Protein AF-A0A1M7T7A2-F1 (afdb_monomer_lite)

Secondary structure (DSSP, 8-state):
-------------TTTTS-HHHHHHHHHHHHHHHHHHHHHHHHHHHHHHHTT-SEEE-SS-EEE----------HHHHHHHHGGGGGGS---------------------

Foldseek 3Di:
DDDDDDDDDDPDPPCNVPDPVSVLVVVLVVVVVVVVVVVVVVVVVVVCVVVVHAWDDDPPDIDGDDDDDDDDDPVVVVCVVCPPVVVVVDDDDDDDDDDRDDDDDDPPDD

Organism: NCBI:txid1437360

Radius of gyration: 23.23 Å; chains: 1; bounding box: 54×46×60 Å

pLDDT: mean 81.9, std 14.77, range [36.59, 95.81]

Sequence (110 aa):
MAQADNPSTTSPSRFHNVSDVALADLLGQADALLKGAEAECKLLKDEFKNRGLVEVSGDRFTVTATEQIAGRLDSKAVKEYLGESYRRFETAVVSTVIRIKAVQRFASAA

Structure (mmCIF, N/CA/C/O backbone):
data_AF-A0A1M7T7A2-F1
#
_entry.id   AF-A0A1M7T7A2-F1
#
loop_
_atom_site.group_PDB
_atom_site.id
_atom_site.type_symbol
_atom_site.label_atom_id
_atom_site.label_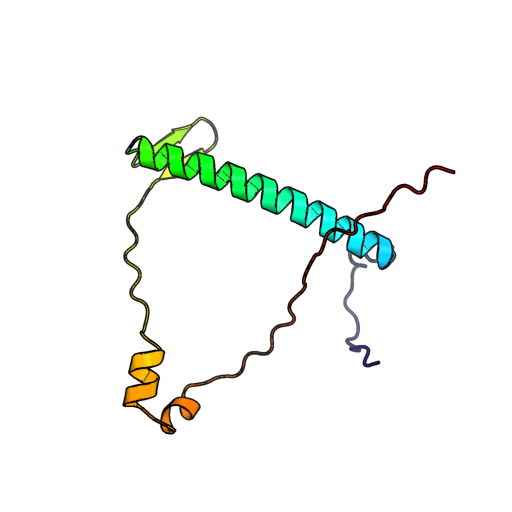alt_id
_atom_site.label_comp_id
_atom_site.label_asym_id
_atom_site.label_entity_id
_atom_site.label_seq_id
_atom_site.pdbx_PDB_ins_code
_atom_site.Cartn_x
_atom_site.Cartn_y
_atom_site.Cartn_z
_atom_site.occupancy
_atom_site.B_iso_or_equiv
_atom_site.auth_seq_id
_atom_site.auth_comp_id
_atom_site.auth_asym_id
_atom_site.auth_atom_id
_atom_site.pdbx_PDB_model_num
ATOM 1 N N . MET A 1 1 ? 33.137 -6.476 2.091 1.00 36.59 1 MET A N 1
ATOM 2 C CA . MET A 1 1 ? 31.921 -6.787 1.312 1.00 36.59 1 MET A CA 1
ATOM 3 C C . MET A 1 1 ? 31.546 -8.214 1.665 1.00 36.59 1 MET A C 1
ATOM 5 O O . MET A 1 1 ? 32.372 -9.086 1.446 1.00 36.59 1 MET A O 1
ATOM 9 N N . ALA A 1 2 ? 30.421 -8.439 2.345 1.00 42.53 2 ALA A N 1
ATOM 10 C CA . ALA A 1 2 ? 30.040 -9.772 2.813 1.00 42.53 2 ALA A CA 1
ATOM 11 C C . ALA A 1 2 ? 28.986 -10.348 1.861 1.00 42.53 2 ALA A C 1
ATOM 13 O O . ALA A 1 2 ? 27.859 -9.861 1.817 1.00 42.53 2 ALA A O 1
ATOM 14 N N . GLN A 1 3 ? 29.393 -11.331 1.064 1.00 44.03 3 GLN A N 1
ATOM 15 C CA . GLN A 1 3 ? 28.526 -12.120 0.198 1.00 44.03 3 GLN A CA 1
ATOM 16 C C . GLN A 1 3 ? 27.980 -13.280 1.039 1.00 44.03 3 GLN A C 1
ATOM 18 O O . GLN A 1 3 ? 28.754 -13.988 1.680 1.00 44.03 3 GLN A O 1
ATOM 23 N N . ALA A 1 4 ? 26.656 -13.421 1.110 1.00 47.66 4 ALA A N 1
ATOM 24 C CA . ALA A 1 4 ? 26.021 -14.530 1.812 1.00 47.66 4 ALA A CA 1
ATOM 25 C C . ALA A 1 4 ? 26.099 -15.783 0.933 1.00 47.66 4 ALA A C 1
ATOM 27 O O . ALA A 1 4 ? 25.513 -15.822 -0.148 1.00 47.66 4 ALA A O 1
ATOM 28 N N . ASP A 1 5 ? 26.844 -16.777 1.402 1.00 51.34 5 ASP A N 1
ATOM 29 C CA . ASP A 1 5 ? 26.985 -18.088 0.780 1.00 51.34 5 ASP A CA 1
ATOM 30 C C . ASP A 1 5 ? 25.859 -19.000 1.295 1.00 51.34 5 ASP A C 1
ATOM 32 O O . ASP A 1 5 ? 25.744 -19.220 2.500 1.00 51.34 5 ASP A O 1
ATOM 36 N N . ASN A 1 6 ? 24.992 -19.487 0.407 1.00 60.28 6 ASN A N 1
ATOM 37 C CA . ASN A 1 6 ? 24.002 -20.522 0.719 1.00 60.28 6 ASN A CA 1
ATOM 38 C C . ASN A 1 6 ? 23.920 -21.500 -0.468 1.00 60.28 6 ASN A C 1
ATOM 40 O O . ASN A 1 6 ? 23.483 -21.094 -1.551 1.00 60.28 6 ASN A O 1
ATOM 44 N N . PRO A 1 7 ? 24.316 -22.777 -0.301 1.00 50.97 7 PRO A N 1
ATOM 45 C CA . PRO A 1 7 ? 24.384 -23.727 -1.404 1.00 50.97 7 PRO A CA 1
ATOM 46 C C . PRO A 1 7 ? 23.032 -24.398 -1.725 1.00 50.97 7 PRO A C 1
ATOM 48 O O . PRO A 1 7 ? 22.472 -25.149 -0.933 1.00 50.97 7 PRO A O 1
ATOM 51 N N . SER A 1 8 ? 22.590 -24.168 -2.963 1.00 51.09 8 SER A N 1
ATOM 52 C CA . SER A 1 8 ? 22.129 -25.175 -3.937 1.00 51.09 8 SER A CA 1
ATOM 53 C C . SER A 1 8 ? 20.866 -26.009 -3.662 1.00 51.09 8 SER A C 1
ATOM 55 O O . SER A 1 8 ? 20.921 -27.174 -3.279 1.00 51.09 8 SER A O 1
ATOM 57 N N . THR A 1 9 ? 19.724 -25.477 -4.100 1.00 53.91 9 THR A N 1
ATOM 58 C CA . THR A 1 9 ? 18.707 -26.228 -4.875 1.00 53.91 9 THR A CA 1
ATOM 59 C C . THR A 1 9 ? 17.985 -25.225 -5.770 1.00 53.91 9 THR A C 1
ATOM 61 O O . THR A 1 9 ? 16.861 -24.804 -5.515 1.00 53.91 9 THR A O 1
ATOM 64 N N . THR A 1 10 ? 18.686 -24.738 -6.792 1.00 54.97 10 THR A N 1
ATOM 65 C CA . THR A 1 10 ? 18.262 -23.530 -7.502 1.00 54.97 10 THR A CA 1
ATOM 66 C C . THR A 1 10 ? 17.992 -23.888 -8.951 1.00 54.97 10 THR A C 1
ATOM 68 O O . THR A 1 10 ? 18.889 -23.832 -9.790 1.00 54.97 10 THR A O 1
ATOM 71 N N . SER A 1 11 ? 16.736 -24.222 -9.276 1.00 56.62 11 SER A N 1
ATOM 72 C CA . SER A 1 11 ? 16.232 -23.839 -10.598 1.00 56.62 11 SER A CA 1
ATOM 73 C C . SER A 1 11 ? 16.625 -22.374 -10.777 1.00 56.62 11 SER A C 1
ATOM 75 O O . SER A 1 11 ? 16.310 -21.580 -9.884 1.00 56.62 11 SER A O 1
ATOM 77 N N . PRO A 1 12 ? 17.390 -22.015 -11.821 1.00 73.06 12 PRO A N 1
ATOM 78 C CA . PRO A 1 12 ? 17.913 -20.668 -11.926 1.00 73.06 12 PRO A CA 1
ATOM 79 C C . PRO A 1 12 ? 16.728 -19.706 -11.851 1.00 73.06 12 PRO A C 1
ATOM 81 O O . PRO A 1 12 ? 15.748 -19.869 -12.581 1.00 73.06 12 PRO A O 1
ATOM 84 N N . SER A 1 13 ? 16.779 -18.767 -10.897 1.00 81.00 13 SER A N 1
ATOM 85 C CA . SER A 1 13 ? 15.739 -17.746 -10.727 1.00 81.00 13 SER A CA 1
ATOM 86 C C . SER A 1 13 ? 15.378 -17.180 -12.096 1.00 81.00 13 SER A C 1
ATOM 88 O O . SER A 1 13 ? 16.260 -17.005 -12.935 1.00 81.00 13 SER A O 1
ATOM 90 N N . ARG A 1 14 ? 14.113 -16.828 -12.343 1.00 85.31 14 ARG A N 1
ATOM 91 C CA . ARG A 1 14 ? 13.717 -16.166 -13.601 1.00 85.31 14 ARG A CA 1
ATOM 92 C C . ARG A 1 14 ? 14.608 -14.956 -13.935 1.00 85.31 14 ARG A C 1
ATOM 94 O O . ARG A 1 14 ? 14.754 -14.610 -15.101 1.00 85.31 14 ARG A O 1
ATOM 101 N N . PHE A 1 15 ? 15.223 -14.349 -12.921 1.00 87.38 15 PHE A N 1
ATOM 102 C CA . PHE A 1 15 ? 16.082 -13.176 -13.038 1.00 87.38 15 PHE A CA 1
ATOM 103 C C . PHE A 1 15 ? 17.591 -13.486 -13.019 1.00 87.38 15 PHE A C 1
ATOM 105 O O . PHE A 1 15 ? 18.385 -12.560 -12.941 1.00 87.38 15 PHE A O 1
ATOM 112 N N . HIS A 1 16 ? 18.015 -14.754 -13.099 1.00 85.38 16 HIS A N 1
ATOM 113 C CA . HIS A 1 16 ? 19.434 -15.143 -12.998 1.00 85.38 16 HIS A CA 1
ATOM 114 C C . HIS A 1 16 ? 20.343 -14.524 -14.073 1.00 85.38 16 HIS A C 1
ATOM 116 O O . HIS A 1 16 ? 21.526 -14.331 -13.820 1.00 85.38 16 HIS A O 1
ATOM 122 N N . ASN A 1 17 ? 19.793 -14.207 -15.250 1.00 88.00 17 ASN A N 1
ATOM 123 C CA . ASN A 1 17 ? 20.519 -13.577 -16.362 1.00 88.00 17 ASN A CA 1
ATOM 124 C C . ASN A 1 17 ? 20.298 -12.061 -16.446 1.00 88.00 17 ASN A C 1
ATOM 126 O O . ASN A 1 17 ? 20.661 -11.434 -17.440 1.00 88.00 17 ASN A O 1
ATOM 130 N N . VAL A 1 18 ? 19.646 -11.465 -15.450 1.00 88.25 18 VAL A N 1
ATOM 131 C CA . VAL A 1 18 ? 19.410 -10.023 -15.410 1.00 88.25 18 VAL A CA 1
ATOM 132 C C . VAL A 1 18 ? 20.605 -9.373 -14.721 1.00 88.25 18 VAL A C 1
ATOM 134 O O . VAL A 1 18 ? 20.968 -9.767 -13.618 1.00 88.25 18 VAL A O 1
ATOM 137 N N . SER A 1 19 ? 21.222 -8.382 -15.368 1.00 91.31 19 SER A N 1
ATOM 138 C CA . SER A 1 19 ? 22.298 -7.604 -14.744 1.00 91.31 19 SER A CA 1
ATOM 139 C C . SER A 1 19 ? 21.771 -6.793 -13.560 1.00 91.31 19 SER A C 1
ATOM 141 O O . SER A 1 19 ? 20.608 -6.399 -13.555 1.00 91.31 19 SER A O 1
ATOM 143 N N . ASP A 1 20 ? 22.622 -6.466 -12.589 1.00 91.00 20 ASP A N 1
ATOM 144 C CA . ASP A 1 20 ? 22.207 -5.711 -11.395 1.00 91.00 20 ASP A CA 1
ATOM 145 C C . ASP A 1 20 ? 21.512 -4.383 -11.739 1.00 91.00 20 ASP A C 1
ATOM 147 O O . ASP A 1 20 ? 20.520 -4.004 -11.115 1.00 91.00 20 ASP A O 1
ATOM 151 N N . VAL A 1 21 ? 21.997 -3.695 -12.779 1.00 89.94 21 VAL A N 1
ATOM 152 C CA . VAL A 1 21 ? 21.398 -2.446 -13.276 1.00 89.94 21 VAL A CA 1
ATOM 153 C C . VAL A 1 21 ? 20.010 -2.705 -13.859 1.00 89.94 21 VAL A C 1
ATOM 155 O O . VAL A 1 21 ? 19.055 -2.026 -13.492 1.00 89.94 21 VAL A O 1
ATOM 158 N N . ALA A 1 22 ? 19.871 -3.727 -14.710 1.00 90.12 22 ALA A N 1
ATOM 159 C CA . ALA A 1 22 ? 18.577 -4.097 -15.272 1.00 90.12 22 ALA A CA 1
ATOM 160 C C . ALA A 1 22 ? 17.606 -4.587 -14.186 1.00 90.12 22 ALA A C 1
ATOM 162 O O . ALA A 1 22 ? 16.410 -4.327 -14.272 1.00 90.12 22 ALA A O 1
ATOM 163 N N . LEU A 1 23 ? 18.104 -5.247 -13.137 1.00 92.38 23 LEU A N 1
ATOM 164 C CA . LEU A 1 23 ? 17.300 -5.682 -12.000 1.00 92.38 23 LEU A CA 1
ATOM 165 C C . LEU A 1 23 ? 16.769 -4.480 -11.213 1.00 92.38 23 LEU A C 1
ATOM 167 O O . LEU A 1 23 ? 15.595 -4.471 -10.848 1.00 92.38 23 LEU A O 1
ATOM 171 N N . ALA A 1 24 ? 17.596 -3.455 -10.992 1.00 90.50 24 ALA A N 1
ATOM 172 C CA . ALA A 1 24 ? 17.174 -2.215 -10.347 1.00 90.50 24 ALA A CA 1
ATOM 173 C C . ALA A 1 24 ? 16.113 -1.466 -11.171 1.00 90.50 24 ALA A C 1
ATOM 175 O O . ALA A 1 24 ? 15.115 -1.016 -10.608 1.00 90.50 24 ALA A O 1
ATOM 176 N N . ASP A 1 25 ? 16.286 -1.382 -12.494 1.00 90.94 25 ASP A N 1
ATOM 177 C CA . ASP A 1 25 ? 15.309 -0.753 -13.389 1.00 90.94 25 ASP A CA 1
ATOM 178 C C . ASP A 1 25 ? 13.987 -1.535 -13.428 1.00 90.94 25 ASP A C 1
ATOM 180 O O . ASP A 1 25 ? 12.916 -0.940 -13.298 1.00 90.94 25 ASP A O 1
ATOM 184 N N . LEU A 1 26 ? 14.039 -2.868 -13.539 1.00 91.69 26 LEU A N 1
ATOM 185 C CA . LEU A 1 26 ? 12.850 -3.727 -13.495 1.00 91.69 26 LEU A CA 1
ATOM 186 C C . LEU A 1 26 ? 12.108 -3.594 -12.163 1.00 91.69 26 LEU A C 1
ATOM 188 O O . LEU A 1 26 ? 10.880 -3.500 -12.143 1.00 91.69 26 LEU A O 1
ATOM 192 N N . LEU A 1 27 ? 12.847 -3.552 -11.053 1.00 92.00 27 LEU A N 1
ATOM 193 C CA . LEU A 1 27 ? 12.273 -3.349 -9.730 1.00 92.00 27 LEU A CA 1
ATOM 194 C C . LEU A 1 27 ? 11.619 -1.964 -9.616 1.00 92.00 27 LEU A C 1
ATOM 196 O O . LEU A 1 27 ? 10.508 -1.854 -9.101 1.00 92.00 27 LEU A O 1
ATOM 200 N N . GLY A 1 28 ? 12.272 -0.921 -10.134 1.00 91.56 28 GLY A N 1
ATOM 201 C CA . GLY A 1 28 ? 11.725 0.434 -10.168 1.00 91.56 28 GLY A CA 1
ATOM 202 C C . GLY A 1 28 ? 10.447 0.547 -11.002 1.00 91.56 28 GLY A C 1
ATOM 203 O O . GLY A 1 28 ? 9.491 1.191 -10.575 1.00 91.56 28 GLY A O 1
ATOM 204 N N . GLN A 1 29 ? 10.397 -0.117 -12.158 1.00 91.44 29 GLN A N 1
ATOM 205 C CA . GLN A 1 29 ? 9.205 -0.155 -13.011 1.00 91.44 29 GLN A CA 1
ATOM 206 C C . GLN A 1 29 ? 8.038 -0.875 -12.329 1.00 91.44 29 GLN A C 1
ATOM 208 O O . GLN A 1 29 ? 6.919 -0.363 -12.323 1.00 91.44 29 GLN A O 1
ATOM 213 N N . ALA A 1 30 ? 8.296 -2.037 -11.722 1.00 92.81 30 ALA A N 1
ATOM 214 C CA . ALA A 1 30 ? 7.275 -2.788 -11.000 1.00 92.81 30 ALA A CA 1
ATOM 215 C C . ALA A 1 30 ? 6.721 -2.001 -9.798 1.00 92.81 30 ALA A C 1
ATOM 217 O O . ALA A 1 30 ? 5.507 -1.967 -9.600 1.00 92.81 30 ALA A O 1
ATOM 218 N N . ASP A 1 31 ? 7.584 -1.323 -9.034 1.00 92.38 31 ASP A N 1
ATOM 219 C CA . ASP A 1 31 ? 7.182 -0.459 -7.914 1.00 92.38 31 ASP A CA 1
ATOM 220 C C . ASP A 1 31 ? 6.341 0.741 -8.372 1.00 92.38 31 ASP A C 1
ATOM 222 O O . ASP A 1 31 ? 5.327 1.056 -7.750 1.00 92.38 31 ASP A O 1
ATOM 226 N N . ALA A 1 32 ? 6.705 1.381 -9.487 1.00 91.62 32 ALA A N 1
ATOM 227 C CA . ALA A 1 32 ? 5.930 2.488 -10.040 1.00 91.62 32 ALA A CA 1
ATOM 228 C C . ALA A 1 32 ? 4.518 2.050 -10.467 1.00 91.62 32 ALA A C 1
ATOM 230 O O . ALA A 1 32 ? 3.541 2.740 -10.167 1.00 91.62 32 ALA A O 1
ATOM 231 N N . LEU A 1 33 ? 4.401 0.888 -11.121 1.00 93.50 33 LEU A N 1
ATOM 232 C CA . LEU A 1 33 ? 3.110 0.308 -11.501 1.00 93.50 33 LEU A CA 1
ATOM 233 C C . LEU A 1 33 ? 2.267 -0.048 -10.276 1.00 93.50 33 LEU A C 1
ATOM 235 O O . LEU A 1 33 ? 1.082 0.284 -10.237 1.00 93.50 33 LEU A O 1
ATOM 239 N N . LEU A 1 34 ? 2.879 -0.681 -9.270 1.00 93.12 34 LEU A N 1
ATOM 240 C CA . LEU A 1 34 ? 2.209 -1.029 -8.021 1.00 93.12 34 LEU A CA 1
ATOM 241 C C . LEU A 1 34 ? 1.642 0.222 -7.347 1.00 93.12 34 LEU A C 1
ATOM 243 O O . LEU A 1 34 ? 0.450 0.266 -7.067 1.00 93.12 34 LEU A O 1
ATOM 247 N N . LYS A 1 35 ? 2.457 1.267 -7.174 1.00 91.62 35 LYS A N 1
ATOM 248 C CA . LYS A 1 35 ? 2.019 2.526 -6.554 1.00 91.62 35 LYS A CA 1
ATOM 249 C C . LYS A 1 35 ? 0.882 3.193 -7.321 1.00 91.62 35 LYS A C 1
ATOM 251 O O . LYS A 1 35 ? -0.037 3.723 -6.699 1.00 91.62 35 LYS A O 1
ATOM 256 N N . GLY A 1 36 ? 0.930 3.165 -8.654 1.00 90.38 36 GLY A N 1
ATOM 257 C CA . GLY A 1 36 ? -0.157 3.666 -9.496 1.00 90.38 36 GLY A CA 1
ATOM 258 C C . GLY A 1 36 ? -1.461 2.899 -9.263 1.00 90.38 36 GLY A C 1
ATOM 259 O O . GLY A 1 36 ? -2.491 3.503 -8.969 1.00 90.38 36 GLY A O 1
ATOM 260 N N . ALA A 1 37 ? -1.397 1.567 -9.306 1.00 94.00 37 ALA A N 1
ATOM 261 C CA . ALA A 1 37 ? -2.552 0.702 -9.079 1.00 94.00 37 ALA A CA 1
ATOM 262 C C . ALA A 1 37 ? -3.099 0.801 -7.643 1.00 94.00 37 ALA A C 1
ATOM 264 O O . ALA A 1 37 ? -4.312 0.799 -7.439 1.00 94.00 37 ALA A O 1
ATOM 265 N N . GLU A 1 38 ? -2.232 0.922 -6.635 1.00 94.62 38 GLU A N 1
ATOM 266 C CA . GLU A 1 38 ? -2.629 1.137 -5.241 1.00 94.62 38 GLU A CA 1
ATOM 267 C C . GLU A 1 38 ? -3.348 2.477 -5.056 1.00 94.62 38 GLU A C 1
ATOM 269 O O . GLU A 1 38 ? -4.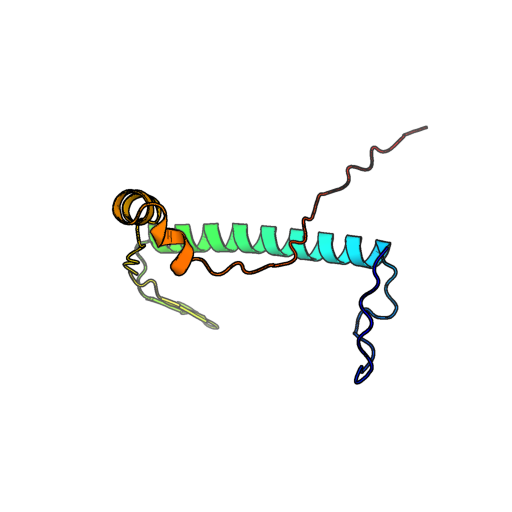358 2.537 -4.349 1.00 94.62 38 GLU A O 1
ATOM 274 N N . ALA A 1 39 ? -2.869 3.542 -5.708 1.00 93.81 39 ALA A N 1
ATOM 275 C CA . ALA A 1 39 ? -3.518 4.848 -5.675 1.00 93.81 39 ALA A CA 1
ATOM 276 C C . ALA A 1 39 ? -4.911 4.804 -6.320 1.00 93.81 39 ALA A C 1
ATOM 278 O O . ALA A 1 39 ? -5.873 5.294 -5.729 1.00 93.81 39 ALA A O 1
ATOM 279 N N . GLU A 1 40 ? -5.045 4.164 -7.481 1.00 95.06 40 GLU A N 1
ATOM 280 C CA . GLU A 1 40 ? -6.339 3.993 -8.150 1.00 95.06 40 GLU A CA 1
ATOM 281 C C . GLU A 1 40 ? -7.303 3.138 -7.314 1.00 95.06 40 GLU A C 1
ATOM 283 O O . GLU A 1 40 ? -8.443 3.531 -7.064 1.00 95.06 40 GLU A O 1
ATOM 288 N N . CYS A 1 41 ? -6.829 2.009 -6.782 1.00 94.31 41 CYS A N 1
ATOM 289 C CA . CYS A 1 41 ? -7.606 1.140 -5.901 1.00 94.31 41 CYS A CA 1
ATOM 290 C C . CYS A 1 41 ? -8.091 1.882 -4.648 1.00 94.31 41 CYS A C 1
ATOM 292 O O . CYS A 1 41 ? -9.216 1.668 -4.190 1.00 94.31 41 CYS A O 1
ATOM 294 N N . LYS A 1 42 ? -7.268 2.784 -4.098 1.00 94.56 42 LYS A N 1
ATOM 295 C CA . LYS A 1 42 ? -7.670 3.647 -2.988 1.00 94.56 42 LYS A CA 1
ATOM 296 C C . LYS A 1 42 ? -8.821 4.572 -3.388 1.00 94.56 42 LYS A C 1
ATOM 298 O O . LYS A 1 42 ? -9.819 4.592 -2.676 1.00 94.56 42 LYS A O 1
ATOM 303 N N . LEU A 1 43 ? -8.721 5.265 -4.524 1.00 95.75 43 LEU A N 1
ATOM 304 C CA . LEU A 1 43 ? -9.791 6.144 -5.015 1.00 95.75 43 LEU A CA 1
ATOM 305 C C . LEU A 1 43 ? -11.107 5.379 -5.226 1.00 95.75 43 LEU A C 1
ATOM 307 O O . LEU A 1 43 ? -12.163 5.849 -4.813 1.00 95.75 43 LEU A O 1
ATOM 311 N N . LEU A 1 44 ? -11.044 4.171 -5.794 1.00 95.81 44 LEU A N 1
ATOM 312 C CA . LEU A 1 44 ? -12.220 3.316 -5.986 1.00 95.81 44 LEU A CA 1
ATOM 313 C C . LEU A 1 44 ? -12.854 2.885 -4.657 1.00 95.81 44 LEU A C 1
ATOM 315 O O . LEU A 1 44 ? -14.076 2.901 -4.521 1.00 95.81 44 LEU A O 1
ATOM 319 N N . LYS A 1 45 ? -12.041 2.519 -3.659 1.00 94.38 45 LYS A N 1
ATOM 320 C CA . LYS A 1 45 ? -12.530 2.176 -2.313 1.00 94.38 45 LYS A CA 1
ATOM 321 C C . LYS A 1 45 ? -13.135 3.379 -1.599 1.00 94.38 45 LYS A C 1
ATOM 323 O O . LYS A 1 45 ? -14.136 3.220 -0.905 1.00 94.38 45 LYS A O 1
ATOM 328 N N . ASP A 1 46 ? -12.526 4.551 -1.738 1.00 94.50 46 ASP A N 1
ATOM 329 C CA . ASP A 1 46 ? -13.032 5.781 -1.134 1.00 94.50 46 ASP A CA 1
ATOM 330 C C . ASP A 1 46 ? -14.388 6.153 -1.747 1.00 94.50 46 ASP A C 1
ATOM 332 O O . ASP A 1 46 ? -15.330 6.428 -1.009 1.00 94.50 46 ASP A O 1
ATOM 336 N N . GLU A 1 47 ? -14.542 6.027 -3.066 1.00 95.06 47 GLU A N 1
ATOM 337 C CA . GLU A 1 47 ? -15.833 6.200 -3.738 1.00 95.06 47 GLU A CA 1
ATOM 338 C C . GLU A 1 47 ? -16.862 5.135 -3.312 1.00 95.06 47 GLU A C 1
ATOM 340 O O . GLU A 1 47 ? -18.018 5.464 -3.048 1.00 95.06 47 GLU A O 1
ATOM 345 N N . PHE A 1 48 ? -16.460 3.865 -3.173 1.00 94.19 48 PHE A N 1
ATOM 346 C CA . PHE A 1 48 ? -17.341 2.788 -2.694 1.00 94.19 48 PHE A CA 1
ATOM 347 C C . PHE A 1 48 ? -17.907 3.090 -1.298 1.00 94.19 48 PHE A C 1
ATOM 349 O O . PHE A 1 48 ? -19.103 2.920 -1.055 1.00 94.19 48 PHE A O 1
ATOM 356 N N . LYS A 1 49 ? -17.062 3.609 -0.397 1.00 93.00 49 LYS A N 1
ATOM 357 C CA . LYS A 1 49 ? -17.471 4.061 0.941 1.00 93.00 49 LYS A CA 1
ATOM 358 C C . LYS A 1 49 ? -18.326 5.321 0.893 1.00 93.00 49 LYS A C 1
ATOM 360 O O . LYS A 1 49 ? -19.311 5.399 1.617 1.00 93.00 49 LYS A O 1
ATOM 365 N N . ASN A 1 50 ? -17.971 6.293 0.052 1.00 93.44 50 ASN A N 1
ATOM 366 C CA . ASN A 1 50 ? -18.718 7.543 -0.108 1.00 93.44 50 ASN A CA 1
ATOM 367 C C . ASN A 1 50 ? -20.157 7.284 -0.582 1.00 93.44 50 ASN A C 1
ATOM 369 O O . ASN A 1 50 ? -21.093 7.956 -0.163 1.00 93.44 50 ASN A O 1
ATOM 373 N N . ARG A 1 51 ? -20.348 6.243 -1.398 1.00 93.94 51 ARG A N 1
ATOM 374 C CA . ARG A 1 51 ? -21.669 5.757 -1.820 1.00 93.94 51 ARG A CA 1
ATOM 375 C C . ARG A 1 51 ? -22.427 4.974 -0.743 1.00 93.94 51 ARG A C 1
ATOM 377 O O . ARG A 1 51 ? -23.563 4.581 -0.989 1.00 93.94 51 ARG A O 1
ATOM 384 N N . GLY A 1 52 ? -21.822 4.716 0.417 1.00 90.44 52 GLY A N 1
ATOM 385 C CA . GLY A 1 52 ? -22.435 3.953 1.506 1.00 90.44 52 GLY A CA 1
ATOM 386 C C . GLY A 1 52 ? -22.700 2.486 1.158 1.00 90.44 52 GLY A C 1
ATOM 387 O O . GLY A 1 52 ? -23.623 1.886 1.702 1.00 90.44 52 GLY A O 1
ATOM 388 N N . LEU A 1 53 ? -21.935 1.911 0.224 1.00 92.38 53 LEU A N 1
ATOM 389 C CA . LEU A 1 53 ? -22.132 0.534 -0.218 1.00 92.38 53 LEU A CA 1
ATOM 390 C C . LEU A 1 53 ? -21.583 -0.446 0.826 1.00 92.38 53 LEU A C 1
ATOM 392 O O . LEU A 1 53 ? -20.470 -0.278 1.324 1.00 92.38 53 LEU A O 1
ATOM 396 N N . VAL A 1 54 ? -22.365 -1.484 1.128 1.00 90.38 54 VAL A N 1
ATOM 397 C CA . VAL A 1 54 ? -21.997 -2.532 2.096 1.00 90.38 54 VAL A CA 1
ATOM 398 C C . VAL A 1 54 ? -21.574 -3.809 1.383 1.00 90.38 54 VAL A C 1
ATOM 400 O O . VAL A 1 54 ? -20.541 -4.370 1.719 1.00 90.38 54 VAL A O 1
ATOM 403 N N . GLU A 1 55 ? -22.314 -4.249 0.369 1.00 93.56 55 GLU A N 1
ATOM 404 C CA . GLU A 1 55 ? -21.954 -5.405 -0.451 1.00 93.56 55 GLU A CA 1
ATOM 405 C C . GLU A 1 55 ? -22.498 -5.229 -1.867 1.00 93.56 55 GLU A C 1
ATOM 407 O O . GLU A 1 55 ? -23.673 -4.909 -2.046 1.00 93.56 55 GLU A O 1
ATOM 412 N N . VAL A 1 56 ? -21.640 -5.407 -2.873 1.00 94.00 56 VAL A N 1
ATOM 413 C CA . VAL A 1 56 ? -22.026 -5.347 -4.288 1.00 94.00 56 VAL A CA 1
ATOM 414 C C . VAL A 1 56 ? -21.265 -6.406 -5.077 1.00 94.00 56 VAL A C 1
ATOM 416 O O . VAL A 1 56 ? -20.033 -6.460 -5.038 1.00 94.00 56 VAL A O 1
ATOM 419 N N . SER A 1 57 ? -21.998 -7.214 -5.840 1.00 95.06 57 SER A N 1
ATOM 420 C CA . SER A 1 57 ? -21.448 -8.181 -6.791 1.00 95.06 57 SER A CA 1
ATOM 421 C C . SER A 1 57 ? -21.470 -7.622 -8.213 1.00 95.06 57 SER A C 1
ATOM 423 O O . SER A 1 57 ? -22.504 -7.159 -8.688 1.00 95.06 57 SER A O 1
ATOM 425 N N . GLY A 1 58 ? -20.330 -7.684 -8.897 1.00 92.62 58 GLY A N 1
ATOM 426 C CA . GLY A 1 58 ? -20.223 -7.533 -10.349 1.00 92.62 58 GLY A CA 1
ATOM 427 C C . GLY A 1 58 ? -19.972 -8.881 -11.033 1.00 92.62 58 GLY A C 1
ATOM 428 O O . GLY A 1 58 ? -19.899 -9.916 -10.375 1.00 92.62 58 GLY A O 1
ATOM 429 N N . ASP A 1 59 ? -19.755 -8.872 -12.349 1.00 92.25 59 ASP A N 1
ATOM 430 C CA . ASP A 1 59 ? -19.612 -10.099 -13.157 1.00 92.25 59 ASP A CA 1
ATOM 431 C C . ASP A 1 59 ? -18.419 -10.991 -12.776 1.00 92.25 59 ASP A C 1
ATOM 433 O O . ASP A 1 59 ? -18.406 -12.184 -13.071 1.00 92.25 59 ASP A O 1
ATOM 437 N N . ARG A 1 60 ? -17.379 -10.415 -12.161 1.00 94.88 60 ARG A N 1
ATOM 438 C CA . ARG A 1 60 ? -16.131 -11.127 -11.825 1.00 94.88 60 ARG A CA 1
ATOM 439 C C . ARG A 1 60 ? -15.761 -11.085 -10.347 1.00 94.88 60 ARG A C 1
ATOM 441 O O . ARG A 1 60 ? -14.973 -11.915 -9.907 1.00 94.88 60 ARG A O 1
ATOM 448 N N . PHE A 1 61 ? -16.284 -10.121 -9.593 1.00 93.25 61 PHE A N 1
ATOM 449 C CA . PHE A 1 61 ? -15.857 -9.851 -8.221 1.00 93.25 61 PHE A CA 1
ATOM 450 C C . PHE A 1 61 ? -17.032 -9.375 -7.372 1.00 93.25 61 PHE A C 1
ATOM 452 O O . PHE A 1 61 ? -17.892 -8.645 -7.859 1.00 93.25 61 PHE A O 1
ATOM 459 N N . THR A 1 62 ? -17.022 -9.742 -6.093 1.00 93.25 62 THR A N 1
ATOM 460 C CA . THR A 1 62 ? -17.911 -9.178 -5.069 1.00 93.25 62 THR A CA 1
ATOM 461 C C . THR A 1 62 ? -17.077 -8.357 -4.096 1.00 93.25 62 THR A C 1
ATOM 463 O O . THR A 1 62 ? -16.012 -8.805 -3.670 1.00 93.25 62 THR A O 1
ATOM 466 N N . VAL A 1 63 ? -17.535 -7.145 -3.785 1.00 93.44 63 VAL A N 1
ATOM 467 C CA . VAL A 1 63 ? -16.874 -6.222 -2.859 1.00 93.44 63 VAL A CA 1
ATOM 468 C C . VAL A 1 63 ? -17.782 -6.013 -1.658 1.00 93.44 63 VAL A C 1
ATOM 470 O O . VAL A 1 63 ? -18.902 -5.531 -1.817 1.00 93.44 63 VAL A O 1
ATOM 473 N N . THR A 1 64 ? -17.269 -6.330 -0.471 1.00 92.50 64 THR A N 1
ATOM 474 C CA . THR A 1 64 ? -17.963 -6.148 0.808 1.00 92.50 64 THR A CA 1
ATOM 475 C C . THR A 1 64 ? -17.166 -5.180 1.682 1.00 92.50 64 THR A C 1
ATOM 477 O O . THR A 1 64 ? -15.950 -5.319 1.834 1.00 92.50 64 THR A O 1
ATOM 480 N N . ALA A 1 65 ? -17.839 -4.184 2.251 1.00 89.69 65 ALA A N 1
ATOM 481 C CA . ALA A 1 65 ? -17.299 -3.276 3.249 1.00 89.69 65 ALA A CA 1
ATOM 482 C C . ALA A 1 65 ? -17.774 -3.714 4.638 1.00 89.69 65 ALA A C 1
ATOM 484 O O . ALA A 1 65 ? -18.966 -3.733 4.930 1.00 89.69 65 ALA A O 1
ATOM 485 N N . THR A 1 66 ? -16.823 -4.051 5.505 1.00 87.31 66 THR A N 1
ATOM 486 C CA . THR A 1 66 ? -17.085 -4.418 6.900 1.00 87.31 66 THR A CA 1
ATOM 487 C C . THR A 1 66 ? -16.352 -3.454 7.818 1.00 87.31 66 THR A C 1
ATOM 489 O O . THR A 1 66 ? -15.188 -3.119 7.583 1.00 87.31 66 THR A O 1
ATOM 492 N N . GLU A 1 67 ? -17.021 -3.013 8.878 1.00 83.69 67 GLU A N 1
ATOM 493 C CA . GLU A 1 67 ? -16.377 -2.239 9.930 1.00 83.69 67 GLU A CA 1
ATOM 494 C C . GLU A 1 67 ? -15.417 -3.132 10.721 1.00 83.69 67 GLU A C 1
ATOM 496 O O . GLU A 1 67 ? -15.805 -4.153 11.287 1.00 83.69 67 GLU A O 1
ATOM 501 N N . GLN A 1 68 ? -14.143 -2.741 10.766 1.00 82.31 68 GLN A N 1
ATOM 502 C CA . GLN A 1 68 ? -13.131 -3.407 11.575 1.00 82.31 68 GLN A CA 1
ATOM 503 C C . GLN A 1 68 ? -12.694 -2.474 12.701 1.00 82.31 68 GLN A C 1
ATOM 505 O O . GLN A 1 68 ? -12.055 -1.447 12.465 1.00 82.31 68 GLN A O 1
ATOM 510 N N . ILE A 1 69 ? -12.977 -2.870 13.940 1.00 76.00 69 ILE A N 1
ATOM 511 C CA . ILE A 1 69 ? -12.457 -2.198 15.129 1.00 76.00 69 ILE A CA 1
ATOM 512 C C . ILE A 1 69 ? -11.136 -2.875 15.498 1.00 76.00 69 ILE A C 1
ATOM 514 O O . ILE A 1 69 ? -11.110 -4.014 15.959 1.00 76.00 69 ILE A O 1
ATOM 518 N N . ALA A 1 70 ? -10.021 -2.183 15.270 1.00 77.19 70 ALA A N 1
ATOM 519 C CA . ALA A 1 70 ? -8.700 -2.660 15.658 1.00 77.19 70 ALA A CA 1
ATOM 520 C C . ALA A 1 70 ? -8.265 -1.996 16.972 1.00 77.19 70 ALA A C 1
ATOM 522 O O . ALA A 1 70 ? -7.956 -0.805 16.998 1.00 77.19 70 ALA A O 1
ATOM 523 N N . GLY A 1 71 ? -8.192 -2.772 18.054 1.00 74.31 71 GLY A N 1
ATOM 524 C CA . GLY A 1 71 ? -7.504 -2.352 19.272 1.00 74.31 71 GLY A CA 1
ATOM 525 C C . GLY A 1 71 ? -5.993 -2.385 19.047 1.00 74.31 71 GLY A C 1
ATOM 526 O O . GLY A 1 71 ? -5.440 -3.433 18.718 1.00 74.31 71 GLY A O 1
ATOM 527 N N . ARG A 1 72 ? -5.314 -1.247 19.199 1.00 81.56 72 ARG A N 1
ATOM 528 C CA . ARG A 1 72 ? -3.846 -1.178 19.184 1.00 81.56 72 ARG A CA 1
ATOM 529 C C . ARG A 1 72 ? -3.350 -0.927 20.600 1.00 81.56 72 ARG A C 1
ATOM 531 O O . ARG A 1 72 ? -3.887 -0.071 21.294 1.00 81.56 72 ARG A O 1
ATOM 538 N N . LEU A 1 73 ? -2.330 -1.674 21.013 1.00 82.56 73 LEU A N 1
ATOM 539 C CA . LEU A 1 73 ? -1.659 -1.447 22.287 1.00 82.56 73 LEU A CA 1
ATOM 540 C C . LEU A 1 73 ? -0.877 -0.131 22.216 1.00 82.56 73 LEU A C 1
ATOM 542 O O . LEU A 1 73 ? -0.072 0.058 21.303 1.00 82.56 73 LEU A O 1
ATOM 546 N N . ASP A 1 74 ? -1.088 0.758 23.182 1.00 84.12 74 ASP A N 1
ATOM 547 C CA . ASP A 1 74 ? -0.278 1.966 23.31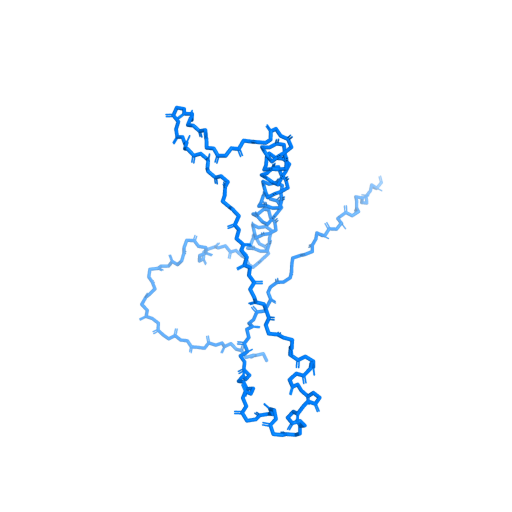9 1.00 84.12 74 ASP A CA 1
ATOM 548 C C . ASP A 1 74 ? 1.095 1.598 23.896 1.00 84.12 74 ASP A C 1
ATOM 550 O O . ASP A 1 74 ? 1.306 1.528 25.108 1.00 84.12 74 ASP A O 1
ATOM 554 N N . SER A 1 75 ? 2.048 1.333 23.003 1.00 82.12 75 SER A N 1
ATOM 555 C CA . SER A 1 75 ? 3.419 0.976 23.369 1.00 82.12 75 SER A CA 1
ATOM 556 C C . SER A 1 75 ? 4.115 2.059 24.194 1.00 82.12 75 SER A C 1
ATOM 558 O O . SER A 1 75 ? 5.030 1.741 24.951 1.00 82.12 75 SER A O 1
ATOM 560 N N . LYS A 1 76 ? 3.702 3.327 24.070 1.00 82.50 76 LYS A N 1
ATOM 561 C CA . LYS A 1 76 ? 4.270 4.421 24.856 1.00 82.50 76 LYS A CA 1
ATOM 562 C C . LYS A 1 76 ? 3.786 4.325 26.299 1.00 82.50 76 LYS A C 1
ATOM 564 O O . LYS A 1 76 ? 4.626 4.257 27.190 1.00 82.50 76 LYS A O 1
ATOM 569 N N . ALA A 1 77 ? 2.476 4.202 26.508 1.00 83.88 77 ALA A N 1
ATOM 570 C CA . ALA A 1 77 ? 1.905 4.020 27.841 1.00 83.88 77 ALA A CA 1
ATOM 571 C C . ALA A 1 77 ? 2.450 2.752 28.524 1.00 83.88 77 ALA A C 1
ATOM 573 O O . ALA A 1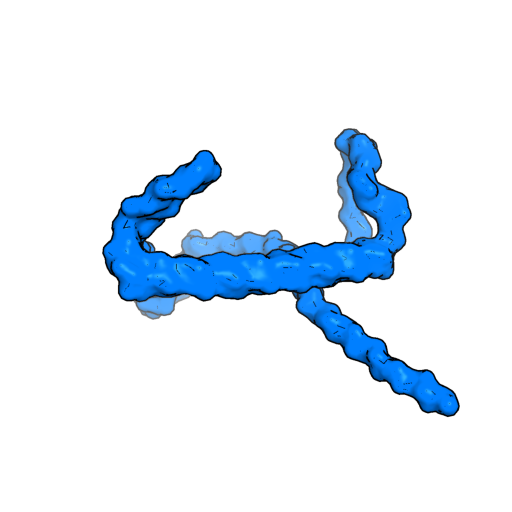 77 ? 2.795 2.770 29.703 1.00 83.88 77 ALA A O 1
ATOM 574 N N . VAL A 1 78 ? 2.612 1.660 27.770 1.00 84.25 78 VAL A N 1
ATOM 575 C CA . VAL A 1 78 ? 3.206 0.412 28.277 1.00 84.25 78 VAL A CA 1
ATOM 576 C C . VAL A 1 78 ? 4.675 0.597 28.663 1.00 84.25 78 VAL A C 1
ATOM 578 O O . VAL A 1 78 ? 5.109 0.070 29.686 1.00 84.25 78 VAL A O 1
ATOM 581 N N . LYS A 1 79 ? 5.446 1.365 27.887 1.00 84.06 79 LYS A N 1
ATOM 582 C CA . LYS A 1 79 ? 6.845 1.680 28.200 1.00 84.06 79 LYS A CA 1
ATOM 583 C C . LYS A 1 79 ? 6.971 2.605 29.414 1.00 84.06 79 LYS A C 1
ATOM 585 O O . LYS A 1 79 ? 7.855 2.390 30.237 1.00 84.06 79 LYS A O 1
ATOM 590 N N . GLU A 1 80 ? 6.086 3.593 29.542 1.00 86.69 80 GLU A N 1
ATOM 591 C CA . GLU A 1 80 ? 6.003 4.479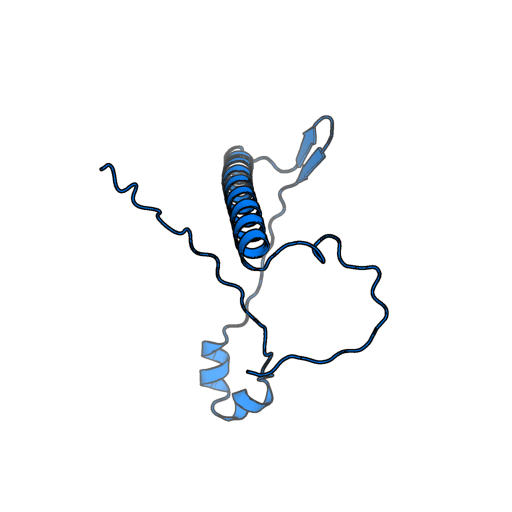 30.712 1.00 86.69 80 GLU A CA 1
ATOM 592 C C . GLU A 1 80 ? 5.620 3.697 31.980 1.00 86.69 80 GLU A C 1
ATOM 594 O O . GLU A 1 80 ? 6.177 3.954 33.044 1.00 86.69 80 GLU A O 1
ATOM 599 N N . TYR A 1 81 ? 4.743 2.695 31.863 1.00 85.38 81 TYR A N 1
ATOM 600 C CA . TYR A 1 81 ? 4.315 1.847 32.978 1.00 85.38 81 TYR A CA 1
ATOM 601 C C . TYR A 1 81 ? 5.354 0.787 33.393 1.00 85.38 81 TYR A C 1
ATOM 603 O O . TYR A 1 81 ? 5.585 0.584 34.582 1.00 85.38 81 TYR A O 1
ATOM 611 N N . LEU A 1 82 ? 5.989 0.096 32.436 1.00 84.88 82 LEU A N 1
ATOM 612 C CA . LEU A 1 82 ? 6.927 -1.008 32.710 1.00 84.88 82 LEU A CA 1
ATOM 613 C C . LEU A 1 82 ? 8.382 -0.556 32.925 1.00 84.88 82 LEU A C 1
ATOM 615 O O . LEU A 1 82 ? 9.201 -1.344 33.412 1.00 84.88 82 LEU A O 1
ATOM 619 N N . GLY A 1 83 ? 8.732 0.675 32.543 1.00 84.62 83 GLY A N 1
ATOM 620 C CA . GLY A 1 83 ? 10.093 1.198 32.654 1.00 84.62 83 GLY A CA 1
ATOM 621 C C . GLY A 1 83 ? 11.122 0.322 31.927 1.00 84.62 83 GLY A C 1
ATOM 622 O O . GLY A 1 83 ? 10.895 -0.147 30.811 1.00 84.62 83 GLY A O 1
ATOM 623 N N . GLU A 1 84 ? 12.268 0.059 32.560 1.00 77.81 84 GLU A N 1
ATOM 624 C CA . GLU A 1 84 ? 13.337 -0.770 31.975 1.00 77.81 84 GLU A CA 1
ATOM 625 C C . GLU A 1 84 ? 12.942 -2.241 31.763 1.00 77.81 84 GLU A C 1
ATOM 627 O O . GLU A 1 84 ? 13.510 -2.913 30.899 1.00 77.81 84 GLU A O 1
ATOM 632 N N . SER A 1 85 ? 11.924 -2.734 32.479 1.00 80.56 85 SER A N 1
ATOM 633 C CA . SER A 1 85 ? 11.426 -4.110 32.322 1.00 80.56 85 SER A CA 1
ATOM 634 C C . SER A 1 85 ? 10.773 -4.350 30.960 1.00 80.56 85 SER A C 1
ATOM 636 O O . SER A 1 85 ? 10.646 -5.500 30.541 1.00 80.56 85 SER A O 1
ATOM 638 N N . TYR A 1 86 ? 10.418 -3.280 30.239 1.00 78.19 86 TYR A N 1
ATOM 639 C CA . TYR A 1 86 ? 9.881 -3.339 28.880 1.00 78.19 86 TYR A CA 1
ATOM 640 C C . TYR A 1 86 ? 10.797 -4.105 27.911 1.00 78.19 86 TYR A C 1
ATOM 642 O O . TYR A 1 86 ? 10.314 -4.874 27.083 1.00 78.19 86 TYR A O 1
ATOM 650 N N . ARG A 1 87 ? 12.125 -3.993 28.077 1.00 76.69 87 ARG A N 1
ATOM 651 C CA . ARG A 1 87 ? 13.120 -4.670 27.223 1.00 76.69 87 ARG A CA 1
ATOM 652 C C . ARG A 1 87 ? 13.020 -6.196 27.249 1.00 76.69 87 ARG A C 1
ATOM 654 O O . ARG A 1 87 ? 13.473 -6.847 26.318 1.00 76.69 87 ARG A O 1
ATOM 661 N N . ARG A 1 88 ? 12.416 -6.781 28.292 1.00 80.12 88 ARG A N 1
ATOM 662 C CA . ARG A 1 88 ? 12.190 -8.237 28.386 1.00 80.12 88 ARG A CA 1
ATOM 663 C C . ARG A 1 88 ? 11.148 -8.739 27.384 1.00 80.12 88 ARG A C 1
ATOM 665 O O . ARG A 1 88 ? 11.094 -9.936 27.130 1.00 80.12 88 ARG A O 1
ATOM 672 N N . PHE A 1 89 ? 10.332 -7.834 26.848 1.00 79.12 89 PHE A N 1
ATOM 673 C CA . PHE A 1 89 ? 9.287 -8.124 25.870 1.00 79.12 89 PHE A CA 1
ATOM 674 C C . PHE A 1 89 ? 9.655 -7.639 24.458 1.00 79.12 89 PHE A C 1
ATOM 676 O O . PHE A 1 89 ? 8.922 -7.907 23.509 1.00 79.12 89 PHE A O 1
ATOM 683 N N . GLU A 1 90 ? 10.790 -6.949 24.293 1.00 77.25 90 GLU A N 1
ATOM 684 C CA . GLU A 1 90 ? 11.292 -6.539 22.983 1.00 77.25 90 GLU A CA 1
ATOM 685 C C . GLU A 1 90 ? 12.049 -7.696 22.321 1.00 77.25 90 GLU A C 1
ATOM 687 O O . GLU A 1 90 ? 13.020 -8.221 22.860 1.00 77.25 90 GLU A O 1
ATOM 692 N N . THR A 1 91 ? 11.626 -8.078 21.117 1.00 80.50 91 THR A N 1
ATOM 693 C CA . THR A 1 91 ? 12.383 -8.994 20.254 1.00 80.50 91 THR A CA 1
ATOM 694 C C . THR A 1 91 ? 12.870 -8.219 19.041 1.00 80.50 91 THR A C 1
ATOM 696 O O . THR A 1 91 ? 12.068 -7.731 18.245 1.00 80.50 91 THR A O 1
ATOM 699 N N . ALA A 1 92 ? 14.189 -8.080 18.903 1.00 77.00 92 ALA A N 1
ATOM 700 C CA . ALA A 1 92 ? 14.783 -7.390 17.767 1.00 77.00 92 ALA A CA 1
ATOM 701 C C . ALA A 1 92 ? 14.666 -8.260 16.505 1.00 77.00 92 ALA A C 1
ATOM 703 O O . ALA A 1 92 ? 15.360 -9.265 16.366 1.00 77.00 92 ALA A O 1
ATOM 704 N N . VAL A 1 93 ? 13.792 -7.863 15.580 1.00 81.81 93 VAL A N 1
ATOM 705 C CA . VAL A 1 93 ? 13.687 -8.470 14.248 1.00 81.81 93 VAL A CA 1
ATOM 706 C C . VAL A 1 93 ? 14.487 -7.620 13.267 1.00 81.81 93 VAL A C 1
ATOM 708 O O . VAL A 1 93 ? 14.168 -6.453 13.039 1.00 81.81 93 VAL A O 1
ATOM 711 N N . VAL A 1 94 ? 15.544 -8.198 12.693 1.00 82.31 94 VAL A N 1
ATOM 712 C CA . VAL A 1 94 ? 16.350 -7.545 11.655 1.00 82.31 94 VAL A CA 1
ATOM 713 C C . VAL A 1 94 ? 15.753 -7.884 10.294 1.00 82.31 94 VAL A C 1
ATOM 715 O O . VAL A 1 94 ? 15.868 -9.013 9.825 1.00 82.31 94 VAL A O 1
ATOM 718 N N . SER A 1 95 ? 15.130 -6.895 9.656 1.00 81.44 95 SER A N 1
ATOM 719 C CA . SER A 1 95 ? 14.573 -7.017 8.305 1.00 81.44 95 SER A CA 1
ATOM 720 C C . SER A 1 95 ? 15.345 -6.128 7.333 1.00 81.44 95 SER A C 1
ATOM 722 O O . SER A 1 95 ? 15.546 -4.940 7.593 1.00 81.44 95 SER A O 1
ATOM 724 N N . THR A 1 96 ? 15.756 -6.680 6.191 1.00 85.38 96 THR A N 1
ATOM 725 C CA . THR A 1 96 ? 16.374 -5.902 5.108 1.00 85.38 96 THR A CA 1
ATOM 726 C C . THR A 1 96 ? 15.312 -5.055 4.412 1.00 85.38 96 THR A C 1
ATOM 728 O O . THR A 1 96 ? 14.318 -5.582 3.918 1.00 85.38 96 THR A O 1
ATOM 731 N N . VAL A 1 97 ? 15.528 -3.740 4.348 1.00 87.50 97 VAL A N 1
ATOM 732 C CA . VAL A 1 97 ? 14.605 -2.796 3.702 1.00 87.50 97 VAL A CA 1
ATOM 733 C C . VAL A 1 97 ? 15.178 -2.347 2.362 1.00 87.50 97 VAL A C 1
ATOM 735 O O . VAL A 1 97 ? 16.242 -1.731 2.315 1.00 87.50 97 VAL A O 1
ATOM 738 N N . ILE A 1 98 ? 14.443 -2.599 1.278 1.00 87.19 98 ILE A N 1
ATOM 739 C CA . ILE A 1 98 ? 14.773 -2.103 -0.061 1.00 87.19 98 ILE A CA 1
ATOM 740 C C . ILE A 1 98 ? 14.074 -0.758 -0.265 1.00 87.19 98 ILE A C 1
ATOM 742 O O . ILE A 1 98 ? 12.868 -0.636 -0.060 1.00 87.19 98 ILE A O 1
ATOM 746 N N . ARG A 1 99 ? 14.832 0.271 -0.650 1.00 88.06 99 ARG A N 1
ATOM 747 C CA . ARG A 1 99 ? 14.306 1.616 -0.918 1.00 88.06 99 ARG A CA 1
ATOM 748 C C . ARG A 1 99 ? 14.527 1.964 -2.381 1.00 88.06 99 ARG A C 1
ATOM 750 O O . ARG A 1 99 ? 15.665 1.994 -2.835 1.00 88.06 99 ARG A O 1
ATOM 757 N N . IL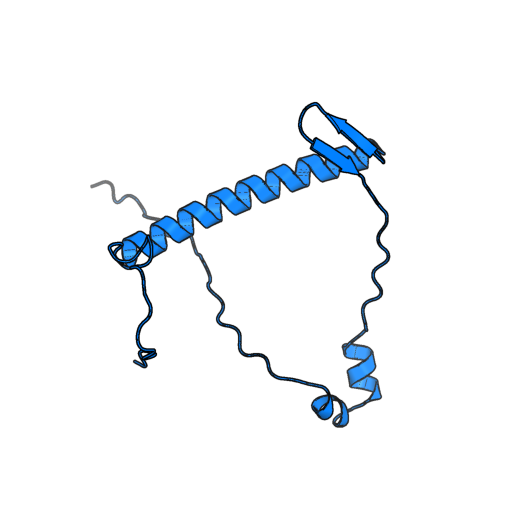E A 1 100 ? 13.445 2.272 -3.085 1.00 87.88 100 ILE A N 1
ATOM 758 C CA . ILE A 1 100 ? 13.458 2.593 -4.513 1.00 87.88 100 ILE A CA 1
ATOM 759 C C . ILE A 1 100 ? 13.335 4.109 -4.670 1.00 87.88 100 ILE A C 1
ATOM 761 O O . ILE A 1 100 ? 12.444 4.733 -4.090 1.00 87.88 100 ILE A O 1
ATOM 765 N N . LYS A 1 101 ? 14.252 4.712 -5.431 1.00 86.25 101 LYS A N 1
ATOM 766 C CA . LYS A 1 101 ? 14.241 6.138 -5.779 1.00 86.25 101 LYS A CA 1
ATOM 767 C C . LYS A 1 101 ? 14.332 6.279 -7.293 1.00 86.25 101 LYS A C 1
ATOM 769 O O . LYS A 1 101 ? 15.175 5.637 -7.910 1.00 86.25 101 LYS A O 1
ATOM 774 N N . ALA A 1 102 ? 13.498 7.139 -7.872 1.00 82.38 102 ALA A N 1
ATOM 775 C CA . ALA A 1 102 ? 13.593 7.468 -9.288 1.00 82.38 102 ALA A CA 1
ATOM 776 C C . ALA A 1 102 ? 14.878 8.266 -9.557 1.00 82.38 102 ALA A C 1
ATOM 778 O O . ALA A 1 102 ? 15.167 9.243 -8.861 1.00 82.38 102 ALA A O 1
ATOM 779 N N . VAL A 1 103 ? 15.643 7.859 -10.570 1.00 83.00 103 VAL A N 1
ATOM 780 C CA . VAL A 1 103 ? 16.829 8.592 -11.023 1.00 83.00 103 VAL A CA 1
ATOM 781 C C . VAL A 1 103 ? 16.391 9.603 -12.081 1.00 83.00 103 VAL A C 1
ATOM 783 O O . VAL A 1 103 ? 15.909 9.218 -13.144 1.00 83.00 103 VAL A O 1
ATOM 786 N N . GLN A 1 104 ? 16.559 10.900 -11.812 1.00 69.00 104 GLN A N 1
ATOM 787 C CA . GLN A 1 104 ? 16.363 11.934 -12.830 1.00 69.00 104 GLN A CA 1
ATOM 788 C C . GLN A 1 104 ? 17.569 11.934 -13.773 1.00 69.00 104 GLN A C 1
ATOM 790 O O . GLN A 1 104 ? 18.649 12.398 -13.412 1.00 69.00 104 GLN A O 1
ATOM 795 N N . ARG A 1 105 ? 17.406 11.402 -14.988 1.00 66.00 105 ARG A N 1
ATOM 796 C CA . ARG A 1 105 ? 18.375 11.647 -16.061 1.00 66.00 105 ARG A CA 1
ATOM 797 C C . ARG A 1 105 ? 18.077 13.026 -16.639 1.00 66.00 105 ARG A C 1
ATOM 799 O O . ARG A 1 105 ? 17.148 13.176 -17.426 1.00 66.00 105 ARG A O 1
ATOM 806 N N . PHE A 1 106 ? 18.834 14.035 -16.219 1.00 56.44 106 PHE A N 1
ATOM 807 C CA . PHE A 1 106 ? 18.842 15.320 -16.911 1.00 56.44 106 PHE A CA 1
ATOM 808 C C . PHE A 1 106 ? 19.345 15.073 -18.335 1.00 56.44 106 PHE A C 1
ATOM 810 O O . PHE A 1 106 ? 20.464 14.596 -18.523 1.00 56.44 106 PHE A O 1
ATOM 817 N N . ALA A 1 107 ? 18.504 15.331 -19.335 1.00 50.94 107 ALA A N 1
ATOM 818 C CA . ALA A 1 107 ? 18.925 15.294 -20.725 1.00 50.94 107 ALA A CA 1
ATOM 819 C C . ALA A 1 107 ? 19.916 16.442 -20.948 1.00 50.94 107 ALA A C 1
ATOM 821 O O . ALA A 1 107 ? 19.525 17.606 -21.010 1.00 50.94 107 ALA A O 1
ATOM 822 N N . SER A 1 108 ? 21.206 16.127 -21.025 1.00 47.00 108 SER A N 1
ATOM 823 C CA . SER A 1 108 ? 22.207 17.052 -21.547 1.00 47.00 108 SER A CA 1
ATOM 824 C C . SER A 1 108 ? 21.971 17.173 -23.052 1.00 47.00 108 SER A C 1
ATOM 826 O O . SER A 1 108 ? 22.447 16.345 -23.824 1.00 47.00 108 SER A O 1
ATOM 828 N N . ALA A 1 109 ? 21.160 18.148 -23.465 1.00 48.94 109 ALA A N 1
ATOM 829 C CA . ALA A 1 109 ? 21.132 18.583 -24.854 1.00 48.94 109 ALA A CA 1
ATOM 830 C C . ALA A 1 109 ? 22.467 19.289 -25.141 1.00 48.94 109 ALA A C 1
ATOM 832 O O . ALA A 1 109 ? 22.826 20.227 -24.425 1.00 48.94 109 ALA A O 1
ATOM 833 N N . ALA A 1 110 ? 23.214 18.751 -26.105 1.00 42.47 110 ALA A N 1
ATOM 834 C CA . ALA A 1 110 ? 24.432 19.339 -26.654 1.00 42.47 110 ALA A CA 1
ATOM 835 C C . ALA A 1 110 ? 24.103 20.478 -27.626 1.00 42.47 110 ALA A C 1
ATOM 837 O O . ALA A 1 110 ? 23.022 20.406 -28.259 1.00 42.47 110 ALA A O 1
#